Protein AF-A0A8S8XMR5-F1 (afdb_monomer)

pLDDT: mean 83.76, std 15.79, range [47.34, 97.81]

Foldseek 3Di:
DAQQVVLLVQLVVLVVVLVVLVVVLVVCVVPPNNVVSCVPRVVSNVCSNVSSVVSNVPRHDPPPPVVVVVVVVVVPPD

Structure (mmCIF, N/CA/C/O backbone):
data_AF-A0A8S8XMR5-F1
#
_entry.id   AF-A0A8S8XMR5-F1
#
loop_
_atom_site.group_PDB
_atom_site.id
_atom_site.type_symbol
_atom_site.label_atom_id
_atom_site.label_alt_id
_atom_site.label_comp_id
_atom_site.label_asym_id
_atom_site.label_entity_id
_atom_site.label_seq_id
_atom_site.pdbx_PDB_ins_code
_atom_site.Cartn_x
_atom_site.Cartn_y
_atom_site.Cartn_z
_atom_site.occupancy
_atom_site.B_iso_or_equiv
_atom_site.auth_seq_id
_atom_site.auth_comp_id
_atom_site.auth_asym_id
_atom_site.auth_atom_id
_atom_site.pdbx_PDB_model_num
ATOM 1 N N . MET A 1 1 ? 23.870 -1.898 -11.886 1.00 53.69 1 MET A N 1
ATOM 2 C CA . MET A 1 1 ? 22.559 -2.564 -12.071 1.00 53.69 1 MET A CA 1
ATOM 3 C C . MET A 1 1 ? 21.533 -1.505 -12.432 1.00 53.69 1 MET A C 1
ATOM 5 O O . MET A 1 1 ? 21.602 -0.412 -11.890 1.00 53.69 1 MET A O 1
ATOM 9 N N . ARG A 1 2 ? 20.690 -1.768 -13.433 1.00 73.12 2 ARG A N 1
ATOM 10 C CA . ARG A 1 2 ? 19.843 -0.754 -14.080 1.00 73.12 2 ARG A CA 1
ATOM 11 C C . ARG A 1 2 ? 18.619 -0.491 -13.198 1.00 73.12 2 ARG A C 1
ATOM 13 O O . ARG A 1 2 ? 17.948 -1.452 -12.835 1.00 73.12 2 ARG A O 1
ATOM 20 N N . PHE A 1 3 ? 18.362 0.773 -12.856 1.00 76.81 3 PHE A N 1
ATOM 21 C CA . PHE A 1 3 ? 17.256 1.222 -11.992 1.00 76.81 3 PHE A CA 1
ATOM 22 C C . PHE A 1 3 ? 15.886 0.627 -12.369 1.00 76.81 3 PHE A C 1
ATOM 24 O O . PHE A 1 3 ? 15.046 0.458 -11.491 1.00 76.81 3 PHE A O 1
ATOM 31 N N . ASP A 1 4 ? 15.707 0.226 -13.631 1.00 79.31 4 ASP A N 1
ATOM 32 C CA . ASP A 1 4 ? 14.488 -0.407 -14.138 1.00 79.31 4 ASP A CA 1
ATOM 33 C C . ASP A 1 4 ? 14.066 -1.663 -13.355 1.00 79.31 4 ASP A C 1
ATOM 35 O O . ASP A 1 4 ? 12.901 -1.830 -13.001 1.00 79.31 4 ASP A O 1
ATOM 39 N N . VAL A 1 5 ? 15.025 -2.543 -13.045 1.00 78.50 5 VAL A N 1
ATOM 40 C CA . VAL A 1 5 ? 14.755 -3.813 -12.341 1.00 78.50 5 VAL A CA 1
ATOM 41 C C . VAL A 1 5 ? 14.369 -3.548 -10.891 1.00 78.50 5 VAL A C 1
ATOM 43 O O . VAL A 1 5 ? 13.426 -4.134 -10.364 1.00 78.50 5 VAL A O 1
ATOM 46 N N . LEU A 1 6 ? 15.093 -2.621 -10.259 1.00 84.06 6 LEU A N 1
ATOM 47 C CA . LEU A 1 6 ? 14.843 -2.227 -8.883 1.00 84.06 6 LEU A CA 1
ATOM 48 C C . LEU A 1 6 ? 13.445 -1.609 -8.757 1.00 84.06 6 LEU A C 1
ATOM 50 O O . LEU A 1 6 ? 12.719 -1.943 -7.829 1.00 84.06 6 LEU A O 1
ATOM 54 N N . SER A 1 7 ? 13.041 -0.775 -9.720 1.00 86.38 7 SER A N 1
ATOM 55 C CA . SER A 1 7 ? 11.714 -0.161 -9.730 1.00 86.38 7 SER A CA 1
ATOM 56 C C . SER A 1 7 ? 10.586 -1.166 -9.961 1.00 86.38 7 SER A C 1
ATOM 58 O O . SER A 1 7 ? 9.516 -1.025 -9.374 1.00 86.38 7 SER A O 1
ATOM 60 N N . LEU A 1 8 ? 10.828 -2.203 -10.771 1.00 86.75 8 LEU A N 1
ATOM 61 C CA . LEU A 1 8 ? 9.865 -3.279 -11.006 1.00 86.75 8 LEU A CA 1
ATOM 62 C C . LEU A 1 8 ? 9.635 -4.111 -9.737 1.00 86.75 8 LEU A C 1
ATOM 64 O O . LEU A 1 8 ? 8.495 -4.261 -9.301 1.00 86.75 8 LEU A O 1
ATOM 68 N N . ILE A 1 9 ? 10.714 -4.622 -9.134 1.00 88.50 9 ILE A N 1
ATOM 69 C CA . ILE A 1 9 ? 10.629 -5.477 -7.944 1.00 88.50 9 ILE A CA 1
ATOM 70 C C . ILE A 1 9 ? 10.081 -4.672 -6.764 1.00 88.50 9 ILE A C 1
ATOM 72 O O . ILE A 1 9 ? 9.116 -5.101 -6.140 1.00 88.50 9 ILE A O 1
ATOM 76 N N . LEU A 1 10 ? 10.643 -3.489 -6.483 1.00 89.75 10 LEU A N 1
ATOM 77 C CA . LEU A 1 10 ? 10.179 -2.645 -5.377 1.00 89.75 10 LEU A CA 1
ATOM 78 C C . LEU A 1 10 ? 8.747 -2.153 -5.587 1.00 89.75 10 LEU A C 1
ATOM 80 O O . LEU A 1 10 ? 7.982 -2.104 -4.631 1.00 89.75 10 LEU A O 1
ATOM 84 N N . GLY A 1 11 ? 8.368 -1.813 -6.821 1.00 92.25 11 GLY A N 1
ATOM 85 C CA . GLY A 1 11 ? 7.013 -1.372 -7.132 1.00 92.25 11 GLY A CA 1
ATOM 86 C C . GLY A 1 11 ? 5.974 -2.441 -6.795 1.00 92.25 11 GLY A C 1
ATOM 87 O O . GLY A 1 11 ? 5.005 -2.172 -6.083 1.00 92.25 11 GLY A O 1
ATOM 88 N N . TRP A 1 12 ? 6.214 -3.676 -7.240 1.00 92.44 12 TRP A N 1
ATOM 89 C CA . TRP A 1 12 ? 5.332 -4.803 -6.949 1.00 92.44 12 TRP A CA 1
ATOM 90 C C . TRP A 1 12 ? 5.357 -5.233 -5.482 1.00 92.44 12 TRP A C 1
ATOM 92 O O . TRP A 1 12 ? 4.297 -5.546 -4.943 1.00 92.44 12 TRP A O 1
ATOM 102 N N . THR A 1 13 ? 6.509 -5.216 -4.805 1.00 94.56 13 THR A N 1
ATOM 103 C CA . THR A 1 13 ? 6.561 -5.563 -3.375 1.00 94.56 13 THR A CA 1
ATOM 104 C C . THR A 1 13 ? 5.853 -4.525 -2.507 1.00 94.56 13 THR A C 1
ATOM 106 O O . THR A 1 13 ? 5.139 -4.915 -1.586 1.00 94.56 13 THR A O 1
ATOM 109 N N . LEU A 1 14 ? 5.950 -3.226 -2.820 1.00 94.44 14 LEU A N 1
ATOM 110 C CA . LEU A 1 14 ? 5.191 -2.179 -2.120 1.00 94.44 14 LEU A CA 1
ATOM 111 C C . LEU A 1 14 ? 3.676 -2.363 -2.285 1.00 94.44 14 LEU A C 1
ATOM 113 O O . LEU A 1 14 ? 2.918 -2.203 -1.326 1.00 94.44 14 LEU A O 1
ATOM 117 N N . ILE A 1 15 ? 3.223 -2.729 -3.486 1.00 94.81 15 ILE A N 1
ATOM 118 C CA . ILE A 1 15 ? 1.811 -3.050 -3.724 1.00 94.81 15 ILE A CA 1
ATOM 119 C C . ILE A 1 15 ? 1.423 -4.308 -2.942 1.00 94.81 15 ILE A C 1
ATOM 121 O O . ILE A 1 15 ? 0.403 -4.302 -2.258 1.00 94.81 15 ILE A O 1
ATOM 125 N N . ALA A 1 16 ? 2.245 -5.359 -2.963 1.00 94.88 16 ALA A N 1
ATOM 126 C CA . ALA A 1 16 ? 1.976 -6.593 -2.228 1.00 94.88 16 ALA A CA 1
ATOM 127 C C . ALA A 1 16 ? 1.883 -6.364 -0.709 1.00 94.88 16 ALA A C 1
ATOM 129 O O . ALA A 1 16 ? 0.997 -6.923 -0.072 1.00 94.88 16 ALA A O 1
ATOM 130 N N . ILE A 1 17 ? 2.726 -5.494 -0.136 1.00 95.81 17 ILE A N 1
ATOM 131 C CA . ILE A 1 17 ? 2.7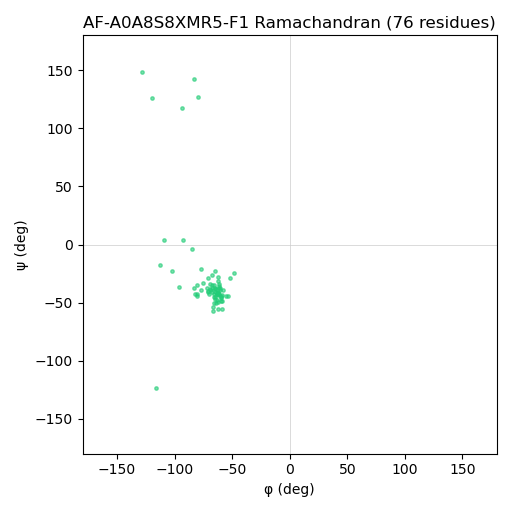15 -5.123 1.293 1.00 95.81 17 ILE A CA 1
ATOM 132 C C . ILE A 1 17 ? 1.426 -4.392 1.703 1.00 95.81 17 ILE A C 1
ATOM 134 O O . ILE A 1 17 ? 1.031 -4.450 2.869 1.00 95.81 17 ILE A O 1
ATOM 138 N N . SER A 1 18 ? 0.707 -3.763 0.770 1.00 95.38 18 SER A N 1
ATOM 139 C CA . SER A 1 18 ? -0.589 -3.151 1.091 1.00 95.38 18 SER A CA 1
ATOM 140 C C . SER A 1 18 ? -1.635 -4.174 1.564 1.00 95.38 18 SER A C 1
ATOM 142 O O . SER A 1 18 ? -2.482 -3.839 2.388 1.00 95.38 18 SER A O 1
ATOM 144 N N . ILE A 1 19 ? -1.536 -5.438 1.129 1.00 96.12 19 ILE A N 1
ATOM 145 C CA . ILE A 1 19 ? -2.455 -6.519 1.517 1.00 96.12 19 ILE A CA 1
ATOM 146 C C . ILE A 1 19 ? -2.336 -6.870 3.010 1.00 96.12 19 ILE A C 1
ATOM 148 O O . ILE A 1 19 ? -3.345 -6.776 3.708 1.00 96.12 19 ILE A O 1
ATOM 152 N N . PRO A 1 20 ? -1.158 -7.245 3.555 1.00 96.81 20 PRO A N 1
ATOM 153 C CA . PRO A 1 20 ? -1.034 -7.509 4.984 1.00 96.81 20 PRO A CA 1
ATOM 154 C C . PRO A 1 20 ? -1.328 -6.264 5.828 1.00 96.81 20 PRO A C 1
ATOM 156 O O . PRO A 1 20 ? -1.897 -6.407 6.902 1.00 96.81 20 PRO A O 1
ATOM 159 N N . LEU A 1 21 ? -1.033 -5.049 5.346 1.00 96.25 21 LEU A N 1
ATOM 160 C CA . LEU A 1 21 ? -1.422 -3.816 6.043 1.00 96.25 21 LEU A CA 1
ATOM 161 C C . LEU A 1 21 ? -2.945 -3.667 6.163 1.00 96.25 21 LEU A C 1
ATOM 163 O O . LEU A 1 21 ? -3.439 -3.323 7.236 1.00 96.25 21 LEU A O 1
ATOM 167 N N . LEU A 1 22 ? -3.689 -3.961 5.094 1.00 96.62 22 LEU A N 1
ATOM 168 C CA . LEU A 1 22 ? -5.153 -3.976 5.116 1.00 96.62 22 LEU A CA 1
ATOM 169 C C . LEU A 1 22 ? -5.696 -5.048 6.064 1.00 96.62 22 LEU A C 1
ATOM 171 O O . LEU A 1 22 ? -6.618 -4.773 6.828 1.00 96.62 22 LEU A O 1
ATOM 175 N N . ILE A 1 23 ? -5.106 -6.247 6.049 1.00 97.81 23 ILE A N 1
ATOM 176 C CA . ILE A 1 23 ? -5.493 -7.340 6.951 1.00 97.81 23 ILE A CA 1
ATOM 177 C C . ILE A 1 23 ? -5.257 -6.932 8.408 1.00 97.81 23 ILE A C 1
ATOM 179 O O . ILE A 1 23 ? -6.172 -7.044 9.219 1.00 9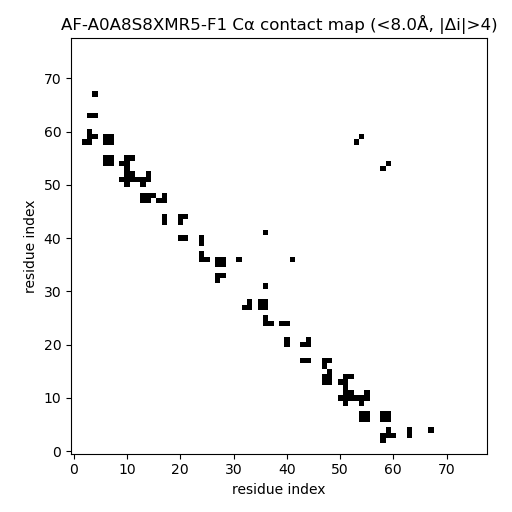7.81 23 ILE A O 1
ATOM 183 N N . CYS A 1 24 ? -4.074 -6.407 8.739 1.00 96.69 24 CYS A N 1
ATOM 184 C CA . CYS A 1 24 ? -3.771 -5.917 10.082 1.00 96.69 24 CYS A CA 1
ATOM 185 C C . CYS A 1 24 ? -4.731 -4.802 10.504 1.00 96.69 24 CYS A C 1
ATOM 187 O O . CYS A 1 24 ? -5.251 -4.848 11.611 1.00 96.69 24 CYS A O 1
ATOM 189 N N . SER A 1 25 ? -5.030 -3.848 9.618 1.00 96.50 25 SER A N 1
ATOM 190 C CA . SER A 1 25 ? -5.991 -2.780 9.902 1.00 96.50 25 SER A CA 1
ATOM 191 C C . SER A 1 25 ? -7.384 -3.328 10.214 1.00 96.50 25 SER A C 1
ATOM 193 O O . SER A 1 25 ? -7.981 -2.920 11.206 1.00 96.50 25 SER A O 1
ATOM 195 N N . LEU A 1 26 ? -7.879 -4.297 9.436 1.00 97.25 26 LEU A N 1
ATOM 196 C CA . LEU A 1 26 ? -9.177 -4.928 9.681 1.00 97.25 26 LEU A CA 1
ATOM 197 C C . LEU A 1 26 ? -9.198 -5.713 11.000 1.00 97.25 26 LEU A C 1
ATOM 199 O O . LEU A 1 26 ? -10.172 -5.639 11.745 1.00 97.25 26 LEU A O 1
ATOM 203 N N . ILE A 1 27 ? -8.115 -6.431 11.301 1.00 97.44 27 ILE A N 1
ATOM 204 C CA . ILE A 1 27 ? -7.950 -7.159 12.563 1.00 97.44 27 ILE A CA 1
ATOM 205 C C . ILE A 1 27 ? -7.945 -6.184 13.749 1.00 97.44 27 ILE A C 1
ATOM 207 O O . ILE A 1 27 ? -8.624 -6.440 14.738 1.00 97.44 27 ILE A O 1
ATOM 211 N N . THR A 1 28 ? -7.253 -5.046 13.644 1.00 96.44 28 THR A N 1
ATOM 212 C CA . THR A 1 28 ? -7.249 -4.006 14.685 1.00 96.44 28 THR A CA 1
ATOM 213 C C . THR A 1 28 ? -8.626 -3.371 14.868 1.00 96.44 28 THR A C 1
ATOM 215 O O . THR A 1 28 ? -9.020 -3.137 16.001 1.00 96.44 28 THR A O 1
ATOM 218 N N . ILE A 1 29 ? -9.401 -3.151 13.798 1.00 96.31 29 ILE A N 1
ATOM 219 C CA . ILE A 1 29 ? -10.799 -2.690 13.925 1.00 96.31 29 ILE A CA 1
ATOM 220 C C . ILE A 1 29 ? -11.651 -3.717 14.688 1.00 96.31 29 ILE A C 1
ATOM 222 O O . ILE A 1 29 ? -12.586 -3.336 15.384 1.00 96.31 29 ILE A O 1
ATOM 226 N N . TRP A 1 30 ? -11.360 -5.011 14.530 1.00 96.81 30 TRP A N 1
ATOM 227 C CA . TRP A 1 30 ? -12.134 -6.084 15.151 1.00 96.81 30 TRP A CA 1
ATOM 228 C C . TRP A 1 30 ? -11.771 -6.342 16.622 1.00 96.81 30 TRP A C 1
ATOM 230 O O . TRP A 1 30 ? -12.652 -6.69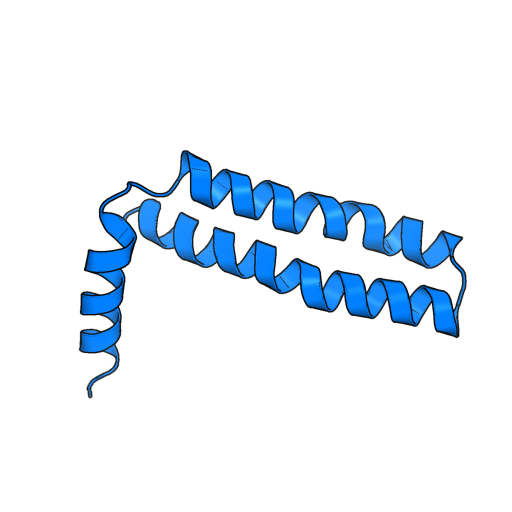9 17.401 1.00 96.81 30 TRP A O 1
ATOM 2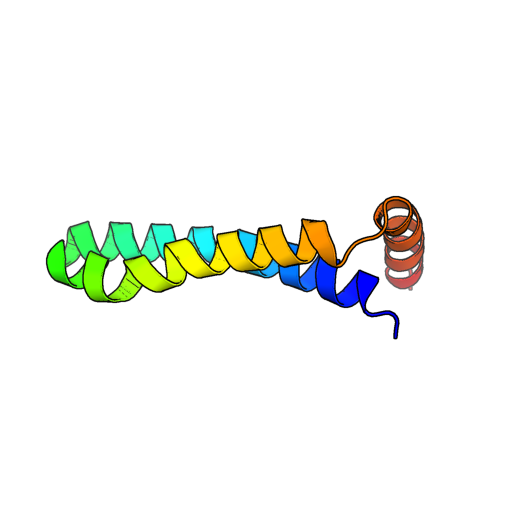40 N N . LEU A 1 31 ? -10.496 -6.191 16.995 1.00 96.75 31 LEU A N 1
ATOM 241 C CA . LEU A 1 31 ? -9.990 -6.477 18.347 1.00 96.75 31 LEU A CA 1
ATOM 242 C C . LEU A 1 31 ? -9.902 -5.245 19.250 1.00 96.75 31 LEU A C 1
ATOM 244 O O . LEU A 1 31 ? -10.121 -5.373 20.452 1.00 96.75 31 LEU A O 1
ATOM 248 N N . ASP A 1 32 ? -9.550 -4.097 18.678 1.00 93.25 32 ASP A N 1
ATOM 249 C CA . ASP A 1 32 ? -9.329 -2.841 19.390 1.00 93.25 32 ASP A CA 1
ATOM 250 C C . ASP A 1 32 ? -10.378 -1.812 18.930 1.00 93.25 32 ASP A C 1
ATOM 252 O O . ASP A 1 32 ? -11.581 -2.061 18.994 1.00 93.25 32 ASP A O 1
ATOM 256 N N . ASP A 1 33 ? -9.930 -0.658 18.430 1.00 94.06 33 ASP A N 1
ATOM 257 C CA . ASP A 1 33 ? -10.776 0.463 18.047 1.00 94.06 33 ASP A CA 1
ATOM 258 C C . ASP A 1 33 ? -10.490 0.945 16.624 1.00 94.06 33 ASP A C 1
ATOM 260 O O . ASP A 1 33 ? -9.352 0.976 16.136 1.00 94.06 33 ASP A O 1
ATOM 264 N N . PHE A 1 34 ? -11.544 1.444 15.980 1.00 94.19 34 PHE A N 1
ATOM 265 C CA . PHE A 1 34 ? -11.473 2.033 14.645 1.00 94.19 34 PHE A CA 1
ATOM 266 C C . PHE A 1 34 ? -10.501 3.219 14.567 1.00 94.19 34 PHE A C 1
ATOM 268 O O . PHE A 1 34 ? -9.751 3.356 13.598 1.00 94.19 34 PHE A O 1
ATOM 275 N N . GLU A 1 35 ? -10.470 4.064 15.602 1.00 95.94 35 GLU A N 1
ATOM 276 C CA . GLU A 1 35 ? -9.566 5.214 15.648 1.00 95.94 35 GLU A CA 1
ATOM 277 C C . GLU A 1 35 ? -8.094 4.780 15.704 1.00 95.94 35 GLU A C 1
ATOM 279 O O . GLU A 1 35 ? -7.249 5.373 15.026 1.00 95.94 35 GLU A O 1
ATOM 284 N N . MET A 1 36 ? -7.794 3.706 16.440 1.00 94.75 36 MET A N 1
ATOM 285 C CA . MET A 1 36 ? -6.451 3.132 16.501 1.00 94.75 36 MET A CA 1
ATOM 286 C C . MET A 1 36 ? -6.035 2.568 15.138 1.00 94.75 36 MET A C 1
ATOM 288 O O . MET A 1 36 ? -4.939 2.861 14.654 1.00 94.75 36 MET A O 1
ATOM 292 N N . ALA A 1 37 ? -6.929 1.832 14.473 1.00 95.81 37 ALA A N 1
ATOM 293 C CA . ALA A 1 37 ? -6.663 1.268 13.156 1.00 95.81 37 ALA A CA 1
ATOM 294 C C . ALA A 1 37 ? -6.389 2.347 12.094 1.00 95.81 37 ALA A C 1
ATOM 296 O O . ALA A 1 37 ? -5.448 2.217 11.308 1.00 95.81 37 ALA A O 1
ATOM 297 N N . ILE A 1 38 ? -7.161 3.439 12.087 1.00 96.12 38 ILE A N 1
ATOM 298 C CA . ILE A 1 38 ? -6.921 4.567 11.179 1.00 96.12 38 ILE A CA 1
ATOM 299 C C . ILE A 1 38 ? -5.577 5.231 11.478 1.00 96.12 38 ILE A C 1
ATOM 301 O O . ILE A 1 38 ? -4.776 5.421 10.563 1.00 96.12 38 ILE A O 1
ATOM 305 N N . ARG A 1 39 ? -5.305 5.580 12.740 1.00 95.44 39 ARG A N 1
ATOM 306 C CA . ARG A 1 39 ? -4.067 6.285 13.109 1.00 95.44 39 ARG A CA 1
ATOM 307 C C . ARG A 1 39 ? -2.818 5.461 12.793 1.00 95.44 39 ARG A C 1
ATOM 309 O O . ARG A 1 39 ? -1.820 6.032 12.360 1.00 95.44 39 ARG A O 1
ATOM 316 N N . ALA A 1 40 ? -2.876 4.143 12.980 1.00 94.94 40 ALA A N 1
ATOM 317 C CA . ALA A 1 40 ? -1.749 3.249 12.737 1.00 94.94 40 ALA A CA 1
ATOM 318 C C . ALA A 1 40 ? -1.566 2.896 11.251 1.00 94.94 40 ALA A C 1
ATOM 320 O O . ALA A 1 40 ? -0.436 2.885 10.761 1.00 94.94 40 ALA A O 1
ATOM 321 N N . PHE A 1 41 ? -2.654 2.612 10.524 1.00 95.94 41 PHE A N 1
ATOM 322 C CA . PHE A 1 41 ? -2.561 1.965 9.212 1.00 95.94 41 PHE A CA 1
ATOM 323 C C . PHE A 1 41 ? -2.985 2.831 8.023 1.00 95.94 41 PHE A C 1
ATOM 325 O O . PHE A 1 41 ? -2.586 2.515 6.904 1.00 95.94 41 PHE A O 1
ATOM 332 N N . LEU A 1 42 ? -3.717 3.938 8.208 1.00 95.19 42 LEU A N 1
ATOM 333 C CA . LEU A 1 42 ? -4.223 4.739 7.080 1.00 95.19 42 LEU A CA 1
ATOM 334 C C . LEU A 1 42 ? -3.093 5.254 6.177 1.00 95.19 42 LEU A C 1
ATOM 336 O O . LEU A 1 42 ? -3.145 5.109 4.956 1.00 95.19 42 LEU A O 1
ATOM 340 N N . ILE A 1 43 ? -2.061 5.840 6.787 1.00 96.25 43 ILE A N 1
ATOM 341 C CA . ILE A 1 43 ? -0.909 6.390 6.066 1.00 96.25 43 ILE A CA 1
ATOM 342 C C . ILE A 1 43 ? -0.163 5.292 5.290 1.00 96.25 43 ILE A C 1
ATOM 344 O O . ILE A 1 43 ? -0.015 5.443 4.076 1.00 96.25 43 ILE A O 1
ATOM 348 N N . PRO A 1 44 ? 0.293 4.185 5.910 1.00 94.81 44 PRO A N 1
ATOM 349 C CA . PRO A 1 44 ? 1.017 3.148 5.177 1.00 94.81 44 PRO A CA 1
ATOM 350 C C . PRO A 1 44 ? 0.147 2.419 4.138 1.00 94.81 44 PRO A C 1
ATOM 352 O O . PRO A 1 44 ? 0.654 2.122 3.056 1.00 94.81 44 PRO A O 1
ATOM 355 N N . ILE A 1 45 ? -1.152 2.203 4.396 1.00 96.00 45 ILE A N 1
ATOM 356 C CA . ILE A 1 45 ? -2.093 1.621 3.416 1.00 96.00 45 ILE A CA 1
ATOM 357 C C . ILE A 1 45 ? -2.199 2.491 2.165 1.00 96.00 45 ILE A C 1
ATOM 359 O O . ILE A 1 45 ? -2.288 1.954 1.067 1.00 96.00 45 ILE A O 1
ATOM 363 N N . MET A 1 46 ? -2.176 3.817 2.307 1.00 96.38 46 MET A N 1
ATOM 364 C CA . MET A 1 46 ? -2.245 4.727 1.163 1.00 96.38 46 MET A CA 1
ATOM 365 C C . MET A 1 46 ? -0.888 4.896 0.476 1.00 96.38 46 MET A C 1
ATOM 367 O O . MET A 1 46 ? -0.803 4.851 -0.753 1.00 96.38 46 MET A O 1
ATOM 371 N N . LEU A 1 47 ? 0.188 5.080 1.244 1.00 96.50 47 LEU A N 1
ATOM 372 C CA . LEU A 1 47 ? 1.511 5.374 0.692 1.00 96.50 47 LEU A CA 1
ATOM 373 C C . LEU A 1 47 ? 2.142 4.176 -0.017 1.00 96.50 47 LEU A C 1
ATOM 375 O O . LEU A 1 47 ? 2.724 4.360 -1.083 1.00 96.50 47 LEU A O 1
ATOM 379 N N . SER A 1 48 ? 2.011 2.964 0.527 1.00 94.94 48 SER A N 1
ATOM 380 C CA . SER A 1 48 ? 2.640 1.766 -0.041 1.00 94.94 48 SER A CA 1
ATOM 381 C C . SER A 1 48 ? 2.199 1.490 -1.491 1.00 94.94 48 SER A C 1
ATOM 383 O O . SER A 1 48 ? 3.048 1.469 -2.380 1.00 94.94 48 SER A O 1
ATOM 385 N N . PRO A 1 49 ? 0.900 1.367 -1.819 1.00 95.75 49 PRO A N 1
ATOM 386 C CA . PRO A 1 49 ? 0.491 1.177 -3.206 1.00 95.75 49 PRO A CA 1
ATOM 387 C C . PRO A 1 49 ? 0.732 2.430 -4.058 1.00 95.75 49 PRO A C 1
ATOM 389 O O . PRO A 1 49 ? 1.104 2.294 -5.220 1.00 95.75 49 PRO A O 1
ATOM 392 N N . SER A 1 50 ? 0.594 3.645 -3.509 1.00 95.81 50 SER A N 1
ATOM 393 C CA . SER A 1 50 ? 0.808 4.885 -4.275 1.00 95.81 50 SER A CA 1
ATOM 394 C C . SER A 1 50 ? 2.248 5.015 -4.770 1.00 95.81 50 SER A C 1
ATOM 396 O O . SER A 1 50 ? 2.484 5.275 -5.951 1.00 95.81 50 SER A O 1
ATOM 398 N N . ILE A 1 51 ? 3.219 4.794 -3.881 1.00 95.12 51 ILE A N 1
ATOM 399 C CA . ILE A 1 51 ? 4.641 4.815 -4.227 1.00 95.12 51 ILE A CA 1
ATOM 400 C C . ILE A 1 51 ? 4.963 3.627 -5.142 1.00 95.12 51 ILE A C 1
ATOM 402 O O . ILE A 1 51 ? 5.657 3.813 -6.139 1.00 95.12 51 ILE A O 1
ATOM 406 N N . GLY A 1 52 ? 4.408 2.439 -4.880 1.00 93.38 52 GLY A N 1
ATOM 407 C CA . GLY A 1 52 ? 4.622 1.266 -5.730 1.00 93.38 52 GLY A CA 1
ATOM 408 C C . GLY A 1 52 ? 4.159 1.488 -7.175 1.00 93.38 52 GLY A C 1
ATOM 409 O O . GLY A 1 52 ? 4.910 1.248 -8.119 1.00 93.38 52 GLY A O 1
ATOM 410 N N . ILE A 1 53 ? 2.963 2.054 -7.362 1.00 92.50 53 ILE A N 1
ATOM 411 C CA . ILE A 1 53 ? 2.428 2.425 -8.680 1.00 92.50 53 ILE A CA 1
ATOM 412 C C . ILE A 1 53 ? 3.289 3.507 -9.339 1.00 92.50 53 ILE A C 1
ATOM 414 O O . ILE A 1 53 ? 3.562 3.423 -10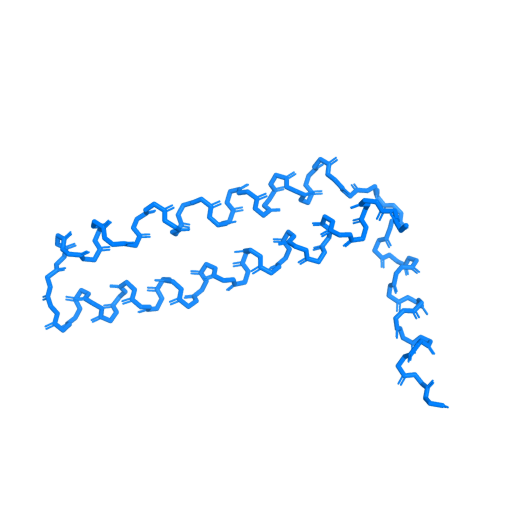.538 1.00 92.50 53 ILE A O 1
ATOM 418 N N . LEU A 1 54 ? 3.744 4.512 -8.583 1.00 92.38 54 LEU A N 1
ATOM 419 C CA . LEU A 1 54 ? 4.627 5.557 -9.104 1.00 92.38 54 LEU A CA 1
ATOM 420 C C . LEU A 1 54 ? 5.937 4.958 -9.637 1.00 92.38 54 LEU A C 1
ATOM 422 O O . LEU A 1 54 ? 6.371 5.296 -10.739 1.00 92.38 54 LEU A O 1
ATOM 426 N N . MET A 1 55 ? 6.528 4.025 -8.894 1.00 88.88 55 MET A N 1
ATOM 427 C CA . MET A 1 55 ? 7.745 3.316 -9.285 1.00 88.88 55 MET A CA 1
ATOM 428 C C . MET A 1 55 ? 7.540 2.473 -10.544 1.00 88.88 55 MET A C 1
ATOM 430 O O . MET A 1 55 ? 8.385 2.499 -11.440 1.00 88.88 55 MET A O 1
ATOM 434 N N . LEU A 1 56 ? 6.408 1.781 -10.670 1.00 87.81 56 LEU A N 1
ATOM 435 C CA . LEU A 1 56 ? 6.092 1.039 -11.890 1.00 87.81 56 LEU A CA 1
ATOM 436 C C . LEU A 1 56 ? 5.893 1.986 -13.081 1.00 87.81 56 LEU A C 1
ATOM 438 O O . LEU A 1 56 ? 6.430 1.742 -14.158 1.00 87.81 56 LEU A O 1
ATOM 442 N N . LYS A 1 57 ? 5.188 3.103 -12.885 1.00 85.75 57 LYS A N 1
ATOM 443 C CA . LYS A 1 57 ? 4.846 4.042 -13.962 1.00 85.75 57 LYS A CA 1
ATOM 444 C C . LYS A 1 57 ? 6.048 4.834 -14.483 1.00 85.75 57 LYS A C 1
ATOM 446 O O . LYS A 1 57 ? 6.136 5.069 -15.683 1.00 85.75 57 LYS A O 1
ATOM 451 N N . PHE A 1 58 ? 6.941 5.274 -13.598 1.00 82.50 58 PHE A N 1
ATOM 452 C CA . PHE A 1 58 ? 8.067 6.148 -13.957 1.00 82.50 58 PHE A CA 1
ATOM 453 C C . PHE A 1 58 ? 9.407 5.424 -14.053 1.00 82.50 58 PHE A C 1
ATOM 455 O O . PHE A 1 58 ? 10.316 5.915 -14.716 1.00 82.50 58 PHE A O 1
ATOM 462 N N . GLY A 1 59 ? 9.542 4.278 -13.390 1.00 72.69 59 GLY A N 1
ATOM 463 C CA . GLY A 1 59 ? 10.806 3.563 -13.298 1.00 72.69 59 GLY A CA 1
ATOM 464 C C . GLY A 1 59 ? 10.871 2.269 -14.095 1.00 72.69 59 GLY A C 1
ATOM 465 O O . GLY A 1 59 ? 11.890 1.607 -13.993 1.00 72.69 59 GLY A O 1
ATOM 466 N N . THR A 1 60 ? 9.852 1.880 -14.874 1.00 67.69 60 THR A N 1
ATOM 467 C CA . THR A 1 60 ? 9.954 0.704 -15.759 1.00 67.69 60 THR A CA 1
ATOM 468 C C . THR A 1 60 ? 9.744 1.079 -17.225 1.00 67.69 60 THR A C 1
ATOM 470 O O . THR A 1 60 ? 8.753 1.703 -17.596 1.00 67.69 60 THR A O 1
ATOM 473 N N . ARG A 1 61 ? 10.705 0.716 -18.086 1.00 63.16 61 ARG A N 1
ATOM 474 C CA . ARG A 1 61 ? 10.585 0.857 -19.546 1.00 63.16 61 ARG A CA 1
ATOM 475 C C . ARG A 1 61 ? 9.818 -0.342 -20.114 1.00 63.16 61 ARG A C 1
ATOM 477 O O . ARG A 1 61 ? 10.053 -1.467 -19.673 1.00 63.16 61 ARG A O 1
ATOM 484 N N . SER A 1 62 ? 8.971 -0.119 -21.117 1.00 58.78 62 SER A N 1
ATOM 485 C CA . SER A 1 62 ? 7.990 -1.077 -21.665 1.00 58.78 62 SER A CA 1
ATOM 486 C C . SER A 1 62 ? 8.546 -2.458 -22.066 1.00 58.78 62 SER A C 1
ATOM 488 O O . SER A 1 62 ? 7.829 -3.442 -21.949 1.00 58.78 62 SER A O 1
ATOM 490 N N . ASP A 1 63 ? 9.822 -2.551 -22.463 1.00 57.50 63 ASP A N 1
ATOM 491 C CA . ASP A 1 63 ? 10.487 -3.801 -22.903 1.00 57.50 63 ASP A CA 1
ATOM 492 C C . ASP A 1 63 ? 11.232 -4.563 -21.785 1.00 57.50 63 ASP A C 1
ATOM 494 O O . ASP A 1 63 ? 11.949 -5.538 -22.028 1.00 57.50 63 ASP A O 1
ATOM 498 N N . THR A 1 64 ? 11.146 -4.087 -20.545 1.00 57.78 64 THR A N 1
ATOM 499 C CA . THR A 1 64 ? 11.876 -4.658 -19.403 1.00 57.78 64 THR A CA 1
ATOM 500 C C . THR A 1 64 ? 11.270 -5.959 -18.842 1.00 57.78 64 THR A C 1
ATOM 502 O O . THR A 1 64 ? 12.062 -6.846 -18.515 1.00 57.78 64 THR A O 1
ATOM 505 N N . PRO A 1 65 ? 9.934 -6.146 -18.737 1.00 59.16 65 PRO A N 1
ATOM 506 C CA . PRO A 1 65 ? 9.383 -7.331 -18.072 1.00 59.16 65 PRO A CA 1
ATOM 507 C C . PRO A 1 65 ? 9.641 -8.635 -18.844 1.00 59.16 65 PRO A C 1
ATOM 509 O O . PRO A 1 65 ? 10.004 -9.634 -18.230 1.00 59.16 65 PRO A O 1
ATOM 512 N N . GLU A 1 66 ? 9.548 -8.621 -20.178 1.00 59.66 66 GLU A N 1
ATOM 513 C CA . GLU A 1 66 ? 9.811 -9.796 -21.029 1.00 59.66 66 GLU A CA 1
ATOM 514 C C . GLU A 1 66 ? 11.286 -10.233 -20.932 1.00 59.66 66 GLU A C 1
ATOM 516 O O . GLU A 1 66 ? 11.593 -11.387 -20.647 1.00 59.66 66 GLU A O 1
ATOM 521 N N . ARG A 1 67 ? 12.219 -9.273 -21.029 1.00 58.75 67 ARG A N 1
ATOM 522 C CA . ARG A 1 67 ? 13.668 -9.532 -20.933 1.00 58.75 67 ARG A CA 1
ATOM 523 C C . ARG A 1 67 ? 14.135 -9.987 -19.551 1.00 58.75 67 ARG A C 1
ATOM 525 O O . ARG A 1 67 ? 15.201 -10.598 -19.452 1.00 58.75 67 ARG A O 1
ATOM 532 N N . LEU A 1 68 ? 13.417 -9.612 -18.492 1.00 60.94 68 LEU A N 1
ATOM 533 C CA . LEU A 1 68 ? 13.734 -10.011 -17.120 1.00 60.94 68 LEU A CA 1
ATOM 534 C C . LEU A 1 68 ? 13.191 -11.395 -16.800 1.00 60.94 68 LEU A C 1
ATOM 536 O O . LEU A 1 68 ? 13.949 -12.193 -16.262 1.00 60.94 68 LEU A O 1
ATOM 540 N N . ARG A 1 69 ? 11.953 -11.711 -17.207 1.00 63.66 69 ARG A N 1
ATOM 541 C CA . ARG A 1 69 ? 11.381 -13.056 -17.050 1.00 63.66 69 ARG A CA 1
ATOM 542 C C . ARG A 1 69 ? 12.297 -14.117 -17.655 1.00 63.66 69 ARG A C 1
ATOM 544 O O . ARG A 1 69 ? 12.584 -15.115 -17.006 1.00 63.66 69 ARG A O 1
ATOM 551 N N . ASP A 1 70 ? 12.824 -13.858 -18.848 1.00 60.00 70 ASP A N 1
ATOM 552 C CA . ASP A 1 70 ? 13.692 -14.805 -19.550 1.00 60.00 70 ASP A CA 1
ATOM 553 C C . ASP A 1 70 ? 15.077 -14.941 -18.890 1.00 60.00 70 ASP A C 1
ATOM 555 O O . ASP A 1 70 ? 15.697 -16.000 -18.953 1.00 60.00 70 ASP A O 1
ATOM 559 N N . ARG A 1 71 ? 15.567 -13.891 -18.214 1.00 61.38 71 ARG A N 1
ATOM 560 C CA . ARG A 1 71 ? 16.845 -13.924 -17.481 1.00 61.38 71 ARG A CA 1
ATOM 561 C C . ARG A 1 71 ? 16.726 -14.521 -16.084 1.00 61.38 71 ARG A C 1
ATOM 563 O O . ARG A 1 71 ? 17.640 -15.220 -15.662 1.00 61.38 71 ARG A O 1
ATOM 570 N N . GLU A 1 72 ? 15.633 -14.264 -15.377 1.00 61.19 72 GLU A N 1
ATOM 571 C CA . GLU A 1 72 ? 15.355 -14.855 -14.065 1.00 61.19 72 GLU A CA 1
ATOM 572 C C . GLU A 1 72 ? 14.997 -16.339 -14.198 1.00 61.19 72 GLU A C 1
ATOM 574 O O . GLU A 1 72 ? 15.489 -17.147 -13.417 1.00 61.19 72 GLU A O 1
ATOM 579 N N . ALA A 1 73 ? 14.263 -16.727 -15.248 1.00 60.88 73 ALA A N 1
ATOM 580 C CA . ALA A 1 73 ? 14.035 -18.133 -15.580 1.00 60.88 73 ALA A CA 1
ATOM 581 C C . ALA A 1 73 ? 15.343 -18.880 -15.903 1.00 60.88 73 ALA A C 1
ATOM 583 O O . ALA A 1 73 ? 15.486 -20.037 -15.525 1.00 60.88 73 ALA A O 1
ATOM 584 N N . PHE A 1 74 ? 16.317 -18.222 -16.544 1.00 56.81 74 PHE A N 1
ATOM 585 C CA . PHE A 1 74 ? 17.641 -18.808 -16.796 1.00 56.81 74 PHE A CA 1
ATOM 586 C C . PHE A 1 74 ? 18.539 -18.855 -15.552 1.00 56.81 74 PHE A C 1
ATOM 588 O O . PHE A 1 74 ? 19.333 -19.777 -15.424 1.00 56.81 74 PHE A O 1
ATOM 595 N N . ALA A 1 75 ? 18.434 -17.885 -14.639 1.00 60.47 75 ALA A N 1
ATOM 596 C CA . ALA A 1 75 ? 19.198 -17.874 -13.387 1.00 60.47 75 ALA A CA 1
ATOM 597 C C . ALA A 1 75 ? 18.637 -18.840 -12.324 1.00 60.47 75 ALA A C 1
ATOM 599 O O . ALA A 1 75 ? 19.353 -19.215 -11.400 1.00 60.47 75 ALA A O 1
ATOM 600 N N . ALA A 1 76 ? 17.364 -19.228 -12.447 1.00 56.66 76 ALA A N 1
ATOM 601 C CA . ALA A 1 76 ? 16.705 -20.213 -11.593 1.00 56.66 76 ALA A CA 1
ATOM 602 C C . ALA A 1 76 ? 16.921 -21.672 -12.047 1.00 56.66 76 ALA A C 1
ATOM 604 O O . ALA A 1 76 ? 16.462 -22.590 -11.366 1.00 56.66 76 ALA A O 1
ATOM 605 N N . LEU A 1 77 ? 17.603 -21.896 -13.176 1.00 47.34 77 LEU A N 1
ATOM 606 C CA . LEU A 1 77 ? 18.037 -23.222 -13.613 1.00 47.34 77 LEU A CA 1
ATOM 607 C C . LEU A 1 77 ? 19.476 -23.458 -13.107 1.00 47.34 77 LEU A C 1
ATOM 609 O O . LEU A 1 77 ? 20.357 -22.674 -13.464 1.00 47.34 77 LEU A O 1
ATOM 613 N N . PRO A 1 78 ? 19.705 -24.465 -12.243 1.00 49.09 78 PRO A N 1
ATOM 614 C CA . PRO A 1 78 ? 21.023 -24.777 -11.686 1.00 49.09 78 PRO A CA 1
ATOM 615 C C . PRO A 1 78 ? 22.002 -25.356 -12.715 1.00 49.09 78 PRO A C 1
ATOM 617 O O . PRO A 1 78 ? 21.545 -26.010 -13.681 1.00 49.09 78 PRO A O 1
#

Solvent-accessible surface area (backbone atoms only — not comparable to full-atom values): 4154 Å² total; per-residue (Å²): 135,65,65,40,59,57,20,45,55,52,12,50,50,29,40,56,51,26,53,60,44,50,52,51,29,53,49,34,42,71,74,63,41,60,68,58,23,46,74,70,32,47,63,55,45,52,48,30,36,52,52,10,51,50,28,40,69,76,34,42,60,96,73,48,65,69,61,44,53,61,49,52,59,54,70,72,53,132

Mean predicted aligned error: 8.52 Å

Radius of gyration: 16.69 Å; Cα contacts (8 Å, |Δi|>4): 63; chains: 1; bounding box: 35×31×42 Å

Secondary structure (DSSP, 8-state):
--HHHHHHHHHHHHHHHHHHHHHHHHHHHHHS-HHHHHHHHHHHHHHHHHHHHHHHHHH--TTHHHHHHHHHHHHT--

Sequence (78 aa):
MRFDVLSLILGWTLIAISIPLLICSLITIWLDDFEMAIRAFLIPIMLSPSIGILMLKFGTRSDTPERLRDREAFAALP

=== Feature glossary ===
A reading guide for the features in this record.

Start from the sequence.

  · Sequence gives the chain of amino acids in standard one-letter code (A=alanine, C=cysteine, …, Y=tyrosine), read N→C. It is the only feature that is directly encoded by the gene; all structural features are derived from the folded form of this sequence.

Fold it, and you get atomic coordinates and the backbone conformation that goes with them.

  · Structure coordinates are given as an mmCIF _atom_site loop: one row per atom with element, residue name, chain id, s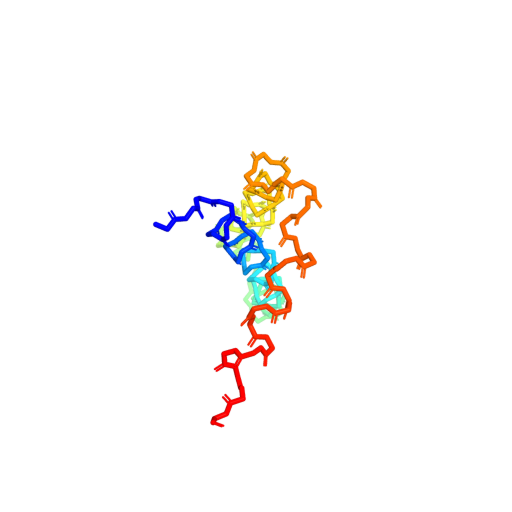equence number, and x/y/z position in Å. Only the four main-chain atoms per residue are included here; side chains are omitted to keep the record compact.

  · Backbone dihedral angles. Every residue except chain termini has a φ (preceding-C → N → Cα → C) and a ψ (N → Cα → C → next-N). They are reported in degrees following the IUPAC sign convention. Secondary structure is essentially a statement about which (φ, ψ) basin each residue occupies.

  · Eight-state secondary structure (DSSP): H is the canonical α-helix, G the tighter 3₁₀-helix, I the wider π-helix; E/B are β-structure, T and S are turns and bends, and '-' is everything else. DSSP derives these from the pattern of main-chain N–H···O=C hydrogen bonds, not from the sequence.

  · SS3 is a coarse helix/strand/coil call (letters a/b/c) made by the P-SEA algorithm from inter-Cα distances and dihedrals. It is less detailed than DSSP but needs only Cα positions.

Summarize the fold with a handful of shape descriptors and a per-residue structural alphabet.

  · Radius of gyration (Rg) is the root-mean-square distance of Cα atoms from their centroid — a single number for overall size and compactness. A globular domain of N residues has Rg ≈ 2.2·N^0.38 Å; an extended or disordered chain has a much larger Rg. The Cα contact count is the number of residue pairs whose Cα atoms are within 8 Å and are more than four positions apart in sequence — a standard proxy for tertiary packi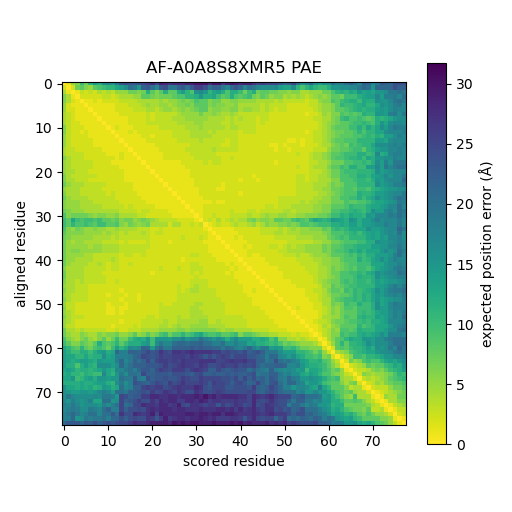ng density. The bounding box is the smallest axis-aligned box enclosing all Cα atoms.

  · 3Di is Foldseek's structural alphabet. Each residue is assigned one of twenty discrete states based on how its Cα sits relative to its spatial (not sequential) neighbors. Aligning 3Di strings finds structural homologs roughly as well as full 3D superposition, but orders of magnitude faster.

  · Solvent-accessible surface area (SASA) is the area in Å² traced out by the centre of a 1.4 Å probe sphere (a water molecule) rolled over the protein's van der Waals surface (Shrake–Rupley / Lee–Richards construction). Buried residues have near-zero SASA; fully exposed residues can exceed 200 Å². The total SASA scales roughly with the number of surface residues.

Ask how reliable the model is.

  · For AlphaFold models, the B-factor field carries pLDDT — the model's own estimate of local accuracy on a 0–100 scale. Regions with pLDDT<50 should be treated as essentially unmodeled; they often correspond to intrinsically disordered segments.

  · For experimental (PDB) structures, the B-factor (temperature factor) quantifies the positional spread of each atom in the crystal — a combination of thermal vibration and static disorder — in units of Å². High B-factors mark flexible loops or poorly resolved regions; low B-factors mark the rigid, well-ordered core.

  · Predicted Aligned Error (PAE) is an AlphaFold confidence matrix: entry (i, j) is the expected error in th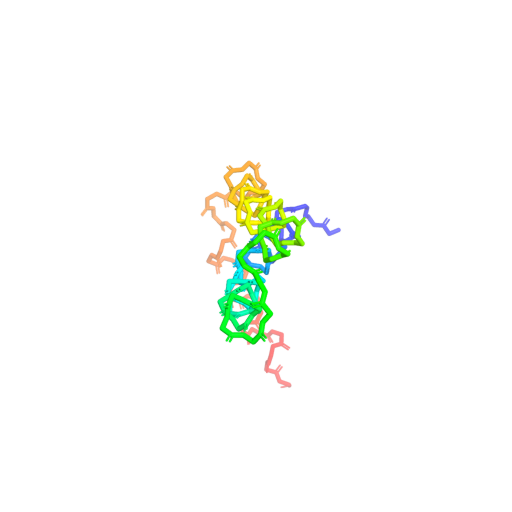e position of residue j, in ångströms, when the prediction is superimposed on the true structure at residue i. Low PAE within a block of residues means that block is internally rigid and well-predicted; high PAE between two blocks means their relative placement is uncertain even if each block individually is confident.

Place it in context: what it resembles, what it is annotated as, and how it looks.

  · Structural nearest neighbors (via Foldseek easy-search vs the PDB). Reported per hit: target PDB id, E-value, and alignment TM-score. A TM-score above ~0.5 is the conventional threshold for 'same fold'.

  · Functional annotations link the protein to curated databases. InterPro entries identify conserved domains and families by matching the sequence against member-database signatures (Pfam, PROSITE, CDD, …). Gene Ontology (GO) terms describe molecular function, biological process, and cellular component in a controlled vocabulary. CATH places the structure in a hierarchical fold classification (Class/Architec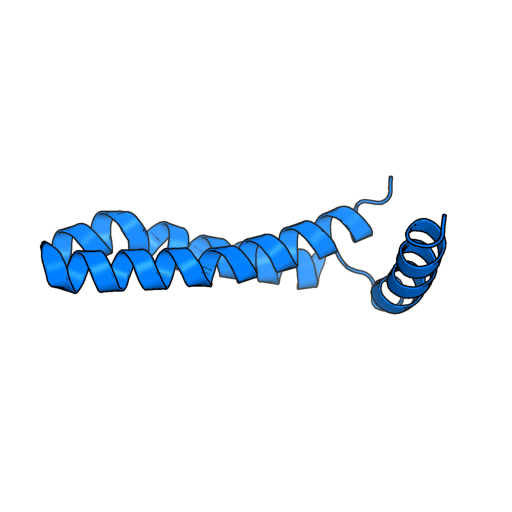ture/Topology/Homologous-superfamily). The organism is the source species.

  · The contact map is a binary N×N matrix image: pixel (i, j) is dark where Cα_i and Cα_j are within 8 Å and |i−j|>4. Because the |i−j|>4 filter removes local helical contacts, off-diagonal stripes parallel to the main diagonal indicate parallel β-sheets; stripes perpendicular to it indicate antiparallel β-sheets. The Ramachandran plot scatters every residue's (φ, ψ) pair against the sterically allowed regions. The PAE heatmap renders the predicted-aligned-error matrix.

  · Six rendered views show the 3D structure from the faces of a cube — i.e. along ±x, ±y, ±z. Rendering representation is drawn randomly per protein from cartoon (secondary-structure ribbons), sticks (backbone bonds), or molecular surface; coloring is either N→C rainbow (blue at the N-terminus through red at the C-terminus) or one color per chain.